Protein AF-A0A5C8BTB0-F1 (afdb_monomer)

Nearest PDB structures (foldseek):
  8xh6-assembly1_A  TM=3.729E-01  e=9.993E+00  human gammaherpesvirus 4

Foldseek 3Di:
DPPPPDPCVVVVVVVVVVVVCVVCCVPCVLVVCVVLPDDPVVSVVVVVVVVVCVVVVCVVLVVVCVVVVCNVVVVVVVVVVVVVVVVVVVVDPPPVSPD

Secondary structure (DSSP, 8-state):
----TTHHHHHHHHHHHHHHHHHHHHHHHHHHHHHTT--HHHHHHHHHHHHHHHHHHHHHHHHHHHHHS-HHHHHHHHHHHHHHHHHHHTTS--GGG--

Solvent-accessible surface area (backbone atoms only — not comparable to full-atom values): 5866 Å² total; per-residue (Å²): 129,82,79,76,78,62,58,68,58,51,52,48,52,52,50,50,54,54,49,50,51,51,63,49,44,74,74,42,47,66,56,49,44,46,73,74,66,51,51,73,68,56,47,50,52,56,56,46,51,55,52,52,47,64,63,50,46,59,61,55,53,49,54,52,35,67,75,64,75,48,53,71,59,53,54,52,52,50,54,52,52,50,52,51,54,62,56,43,60,80,70,53,74,79,69,84,74,76,123

Structure (mmCIF, N/CA/C/O backbone):
data_AF-A0A5C8BTB0-F1
#
_entry.id   AF-A0A5C8BTB0-F1
#
loop_
_atom_site.group_PDB
_atom_site.id
_atom_site.type_symbol
_atom_site.label_atom_id
_atom_site.label_alt_id
_atom_site.label_comp_id
_atom_site.label_asym_id
_atom_site.label_entity_id
_atom_site.label_seq_id
_atom_site.pdbx_PDB_ins_code
_atom_site.Cartn_x
_atom_site.Cartn_y
_atom_site.Cartn_z
_atom_site.occupancy
_atom_site.B_iso_or_equiv
_atom_site.auth_seq_id
_atom_site.auth_comp_id
_atom_site.auth_asym_id
_atom_site.auth_atom_id
_atom_site.pdbx_PDB_model_num
ATOM 1 N N . MET A 1 1 ? -4.554 10.766 37.202 1.00 50.56 1 MET A N 1
ATOM 2 C CA . MET A 1 1 ? -4.996 11.247 35.874 1.00 50.56 1 MET A CA 1
ATOM 3 C C . MET A 1 1 ? -4.585 10.186 34.868 1.00 50.56 1 MET A C 1
ATOM 5 O O . MET A 1 1 ? -3.408 9.844 34.876 1.00 50.56 1 MET A O 1
ATOM 9 N N . PRO A 1 2 ? -5.500 9.566 34.107 1.00 49.47 2 PRO A N 1
ATOM 10 C CA . PRO A 1 2 ? -5.099 8.552 33.137 1.00 49.47 2 PRO A CA 1
ATOM 11 C C . PRO A 1 2 ? -4.196 9.218 32.089 1.00 49.47 2 PRO A C 1
ATOM 13 O O . PRO A 1 2 ? -4.503 10.317 31.635 1.00 49.47 2 PRO A O 1
ATOM 16 N N . ASN A 1 3 ? -3.061 8.591 31.771 1.00 57.75 3 ASN A N 1
ATOM 17 C CA . ASN A 1 3 ? -2.057 9.093 30.829 1.00 57.75 3 ASN A CA 1
ATOM 18 C C . ASN A 1 3 ? -2.700 9.451 29.473 1.00 57.75 3 ASN A C 1
ATOM 20 O O . ASN A 1 3 ? -2.937 8.579 28.643 1.00 57.75 3 ASN A O 1
ATOM 24 N N . THR A 1 4 ? -2.979 10.736 29.249 1.00 55.91 4 THR A N 1
ATOM 25 C CA . THR A 1 4 ? -3.409 11.303 27.956 1.00 55.91 4 THR A CA 1
ATOM 26 C C . THR A 1 4 ? -2.238 11.485 26.992 1.00 55.91 4 THR A C 1
ATOM 28 O O . THR A 1 4 ? -2.438 11.683 25.791 1.00 55.91 4 THR A O 1
ATOM 31 N N . LEU A 1 5 ? -1.006 11.352 27.497 1.00 59.38 5 LEU A N 1
ATOM 32 C CA . LEU A 1 5 ? 0.151 11.074 26.666 1.00 59.38 5 LEU A CA 1
ATOM 33 C C . LEU A 1 5 ? -0.121 9.763 25.930 1.00 59.38 5 LEU A C 1
ATOM 35 O O . LEU A 1 5 ? -0.313 8.723 26.557 1.00 59.38 5 LEU A O 1
ATOM 39 N N . ASN A 1 6 ? -0.093 9.848 24.601 1.00 66.06 6 ASN A N 1
ATOM 40 C CA . ASN A 1 6 ? 0.203 8.773 23.653 1.00 66.06 6 ASN A CA 1
ATOM 41 C C . ASN A 1 6 ? -0.863 8.475 22.579 1.00 66.06 6 ASN A C 1
ATOM 43 O O . ASN A 1 6 ? -0.697 7.535 21.817 1.00 66.06 6 ASN A O 1
ATOM 47 N N . ILE A 1 7 ? -1.943 9.253 22.440 1.00 72.56 7 ILE A N 1
ATOM 48 C CA . ILE A 1 7 ? -2.842 9.134 21.266 1.00 72.56 7 ILE A CA 1
ATOM 49 C C . ILE A 1 7 ? -2.362 9.999 20.102 1.00 72.56 7 ILE A C 1
ATOM 51 O O . ILE A 1 7 ? -2.220 9.496 18.990 1.00 72.56 7 ILE A O 1
ATOM 55 N N . GLN A 1 8 ? -2.016 11.259 20.369 1.00 79.69 8 GLN A N 1
ATOM 56 C CA . GLN A 1 8 ? -1.511 12.183 19.349 1.00 79.69 8 GLN A CA 1
ATOM 57 C C . GLN A 1 8 ? -0.194 11.699 18.733 1.00 79.69 8 GLN A C 1
ATOM 59 O O . GLN A 1 8 ? -0.032 11.766 17.523 1.00 79.69 8 GLN A O 1
ATOM 64 N N . THR A 1 9 ? 0.715 11.139 19.533 1.00 84.12 9 THR A N 1
ATOM 65 C CA . THR A 1 9 ? 1.983 10.564 19.052 1.00 84.12 9 THR A CA 1
ATOM 66 C C . THR A 1 9 ? 1.780 9.261 18.279 1.00 84.12 9 THR A C 1
ATOM 68 O O . THR A 1 9 ? 2.448 9.052 17.273 1.00 84.12 9 THR A O 1
ATOM 71 N N . ARG A 1 10 ? 0.839 8.395 18.685 1.00 80.62 10 ARG A N 1
ATOM 72 C CA . ARG A 1 10 ? 0.516 7.158 17.946 1.00 80.62 10 ARG A CA 1
ATOM 73 C C . ARG A 1 10 ? -0.135 7.443 16.597 1.00 80.62 10 ARG A C 1
ATOM 75 O O . ARG A 1 10 ? 0.252 6.838 15.604 1.00 80.62 10 ARG A O 1
ATOM 82 N N . LEU A 1 11 ? -1.099 8.363 16.557 1.00 82.75 11 LEU A N 1
ATOM 83 C CA . LEU A 1 11 ? -1.709 8.824 15.307 1.00 82.75 11 LEU A CA 1
ATOM 84 C C . LEU A 1 11 ? -0.706 9.602 14.457 1.00 82.75 11 LEU A C 1
ATOM 86 O O . LEU A 1 11 ? -0.621 9.358 13.261 1.00 82.75 11 LEU A O 1
ATOM 90 N N . GLY A 1 12 ? 0.084 10.483 15.070 1.00 88.19 12 GLY A N 1
ATOM 91 C CA . GLY A 1 12 ? 1.132 11.242 14.395 1.00 88.19 12 GLY A CA 1
ATOM 92 C C . GLY A 1 12 ? 2.161 10.332 13.732 1.00 88.19 12 GLY A C 1
ATOM 93 O O . GLY A 1 12 ? 2.431 10.496 12.550 1.00 88.19 12 GLY A O 1
ATOM 94 N N . GLY A 1 13 ? 2.661 9.317 14.446 1.00 87.88 13 GLY A N 1
ATOM 95 C CA . GLY A 1 13 ? 3.556 8.306 13.882 1.00 87.88 13 GLY A CA 1
ATOM 96 C C . GLY A 1 13 ? 2.903 7.521 12.743 1.00 87.88 13 GLY A C 1
ATOM 97 O O . GLY A 1 13 ? 3.496 7.388 11.679 1.00 87.88 13 GLY A O 1
ATOM 98 N N . PHE A 1 14 ? 1.659 7.064 12.924 1.00 84.25 14 PHE A N 1
ATOM 99 C CA . PHE A 1 14 ? 0.918 6.365 11.870 1.00 84.25 14 PHE A CA 1
ATOM 100 C C . PHE A 1 14 ? 0.787 7.209 10.593 1.00 84.25 14 PHE A C 1
ATOM 102 O O . PHE A 1 14 ? 1.139 6.742 9.512 1.00 84.25 14 PHE A O 1
ATOM 109 N N . TYR A 1 15 ? 0.336 8.461 10.713 1.00 88.81 15 TYR A N 1
ATOM 110 C CA . TYR A 1 15 ? 0.196 9.360 9.568 1.00 88.81 15 TYR A CA 1
ATOM 111 C C . TYR A 1 15 ? 1.542 9.748 8.961 1.00 88.81 15 TYR A C 1
ATOM 113 O O . TYR A 1 15 ? 1.633 9.853 7.743 1.00 88.81 15 TYR A O 1
ATOM 121 N N . PHE A 1 16 ? 2.585 9.923 9.775 1.00 92.06 16 PHE A N 1
ATOM 122 C CA . PHE A 1 16 ? 3.934 10.193 9.288 1.00 92.06 16 PHE A CA 1
ATOM 123 C C . PHE A 1 16 ? 4.411 9.083 8.347 1.00 92.06 16 PHE A C 1
ATOM 125 O O . PHE A 1 16 ? 4.762 9.370 7.206 1.00 92.06 16 PHE A O 1
ATOM 132 N N . PHE A 1 17 ? 4.357 7.819 8.778 1.00 89.62 17 PHE A N 1
ATOM 133 C CA . PHE A 1 17 ? 4.770 6.697 7.931 1.00 89.62 17 PHE A CA 1
ATOM 134 C C . PHE A 1 17 ? 3.858 6.527 6.717 1.00 89.62 17 PHE A C 1
ATOM 136 O O . PHE A 1 17 ? 4.351 6.326 5.610 1.00 89.62 17 PHE A O 1
ATOM 143 N N . TYR A 1 18 ? 2.543 6.670 6.899 1.00 86.62 18 TYR A N 1
ATOM 144 C CA . TYR A 1 18 ? 1.584 6.595 5.800 1.00 86.62 18 TYR A CA 1
ATOM 145 C C . TYR A 1 18 ? 1.890 7.627 4.704 1.00 86.62 18 TYR A C 1
ATOM 147 O O . TYR A 1 18 ? 2.021 7.273 3.533 1.00 86.62 18 TYR A O 1
ATOM 155 N N . TYR A 1 19 ? 2.067 8.899 5.071 1.00 89.12 19 TYR A N 1
ATOM 156 C CA . TYR A 1 19 ? 2.364 9.953 4.102 1.00 89.12 19 TYR A CA 1
ATOM 157 C C . TYR A 1 19 ? 3.792 9.894 3.563 1.00 89.12 19 TYR A C 1
ATOM 159 O O . TYR A 1 19 ? 3.994 10.266 2.411 1.00 89.12 19 TYR A O 1
ATOM 167 N N . ALA A 1 20 ? 4.764 9.390 4.329 1.00 90.88 20 ALA A N 1
ATOM 168 C CA . ALA A 1 20 ? 6.105 9.121 3.816 1.00 90.88 20 ALA A CA 1
ATOM 169 C C . ALA A 1 20 ? 6.059 8.088 2.679 1.00 90.88 20 ALA A C 1
ATOM 171 O O . ALA A 1 20 ? 6.586 8.345 1.600 1.00 90.88 20 ALA A O 1
ATOM 172 N N . ILE A 1 21 ? 5.344 6.973 2.872 1.00 87.62 21 ILE A N 1
ATOM 173 C CA . ILE A 1 21 ? 5.163 5.944 1.837 1.00 87.62 21 ILE A CA 1
ATOM 174 C C . ILE A 1 21 ? 4.443 6.528 0.621 1.00 87.62 21 ILE A C 1
ATOM 176 O O . ILE A 1 21 ? 4.908 6.361 -0.503 1.00 87.62 21 ILE A O 1
ATOM 180 N N . VAL A 1 22 ? 3.335 7.249 0.822 1.00 88.12 22 VAL A N 1
ATOM 181 C CA . VAL A 1 22 ? 2.586 7.871 -0.283 1.00 88.12 22 VAL A CA 1
ATOM 182 C C . VAL A 1 22 ? 3.454 8.875 -1.048 1.00 88.12 22 VAL A C 1
ATOM 184 O O . VAL A 1 22 ? 3.446 8.868 -2.279 1.00 88.12 22 VAL A O 1
ATOM 187 N N . GLY A 1 23 ? 4.219 9.701 -0.332 1.00 87.88 23 GLY A N 1
ATOM 188 C CA . GLY A 1 23 ? 5.097 10.726 -0.891 1.00 87.88 23 GLY A CA 1
ATOM 189 C C . GLY A 1 23 ? 6.298 10.163 -1.645 1.00 87.88 23 GLY A C 1
ATOM 190 O O . GLY A 1 23 ? 6.734 10.773 -2.615 1.00 87.88 23 GLY A O 1
ATOM 191 N N . THR A 1 24 ? 6.807 8.991 -1.263 1.00 87.25 24 THR A N 1
ATOM 192 C CA . THR A 1 24 ? 7.830 8.282 -2.041 1.00 87.25 24 THR A CA 1
ATOM 193 C C . THR A 1 24 ? 7.205 7.530 -3.218 1.00 87.25 24 THR A C 1
ATOM 195 O O . THR A 1 24 ? 7.691 7.608 -4.341 1.00 87.25 24 THR A O 1
ATOM 198 N N . PHE A 1 25 ? 6.092 6.833 -3.013 1.00 86.00 25 PHE A N 1
ATOM 199 C CA . PHE A 1 25 ? 5.505 5.984 -4.046 1.00 86.00 25 PHE A CA 1
ATOM 200 C C . PHE A 1 25 ? 4.939 6.789 -5.226 1.00 86.00 25 PHE A C 1
ATOM 202 O O . PHE A 1 25 ? 5.227 6.471 -6.375 1.00 86.00 25 PHE A O 1
ATOM 209 N N . MET A 1 26 ? 4.158 7.846 -4.971 1.00 83.38 26 MET A N 1
ATOM 210 C CA . MET A 1 26 ? 3.483 8.611 -6.034 1.00 83.38 26 MET A CA 1
ATOM 211 C C . MET A 1 26 ? 4.424 9.175 -7.117 1.00 83.38 26 MET A C 1
ATOM 213 O O . MET A 1 26 ? 4.119 8.983 -8.294 1.00 83.38 26 MET A O 1
ATOM 217 N N . PRO A 1 27 ? 5.536 9.858 -6.782 1.00 87.00 27 PRO A N 1
ATOM 218 C CA . PRO A 1 27 ? 6.436 10.412 -7.792 1.00 87.00 27 PRO A CA 1
ATOM 219 C C . PRO A 1 27 ? 7.443 9.392 -8.339 1.00 87.00 27 PRO A C 1
ATOM 221 O O . PRO A 1 27 ? 7.810 9.483 -9.508 1.00 87.00 27 PRO A O 1
ATOM 224 N N . TYR A 1 28 ? 7.897 8.429 -7.528 1.00 88.38 28 TYR A N 1
ATOM 225 C CA . TYR A 1 28 ? 9.021 7.566 -7.907 1.00 88.38 28 TYR A CA 1
ATOM 226 C C . TYR A 1 28 ? 8.612 6.215 -8.494 1.00 88.38 28 TYR A C 1
ATOM 228 O O . TYR A 1 28 ? 9.446 5.590 -9.134 1.00 88.38 28 TYR A O 1
ATOM 236 N N . TRP A 1 29 ? 7.361 5.761 -8.351 1.00 87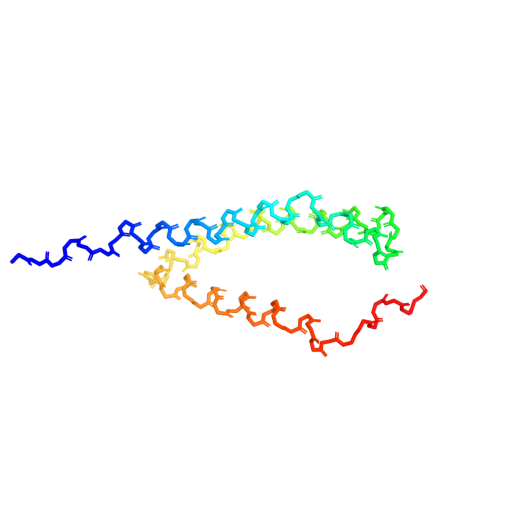.00 29 TRP A N 1
ATOM 237 C CA . TRP A 1 29 ? 6.950 4.435 -8.836 1.00 87.00 29 TRP A CA 1
ATOM 238 C C . TRP A 1 29 ? 7.189 4.234 -10.339 1.00 87.00 29 TRP A C 1
ATOM 240 O O . TRP A 1 29 ? 7.852 3.282 -10.742 1.00 87.00 29 TRP A O 1
ATOM 250 N N . ASN A 1 30 ? 6.714 5.161 -11.176 1.00 86.31 30 ASN A N 1
ATOM 251 C CA . ASN A 1 30 ? 6.900 5.059 -12.627 1.00 86.31 30 ASN A CA 1
ATOM 252 C C . ASN A 1 30 ? 8.378 5.193 -13.029 1.00 86.31 30 ASN A C 1
ATOM 254 O O . ASN A 1 30 ? 8.822 4.509 -13.946 1.00 86.31 30 ASN A 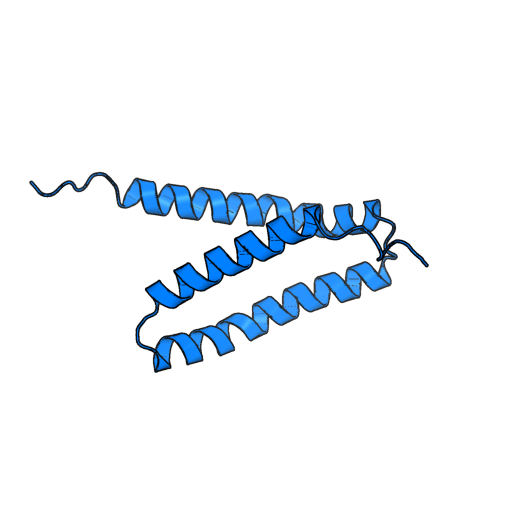O 1
ATOM 258 N N . LEU A 1 31 ? 9.137 6.050 -12.335 1.00 87.62 31 LEU A N 1
ATOM 259 C CA . LEU A 1 31 ? 10.573 6.232 -12.573 1.00 87.62 31 LEU A CA 1
ATOM 260 C C . LEU A 1 31 ? 11.373 4.987 -12.184 1.00 87.62 31 LEU A C 1
ATOM 262 O O . LEU A 1 31 ? 12.309 4.624 -12.885 1.00 87.62 31 LEU A O 1
ATOM 266 N N . TYR A 1 32 ? 10.989 4.324 -11.095 1.00 87.19 32 TYR A N 1
ATOM 267 C CA . TYR A 1 32 ? 11.583 3.066 -10.666 1.00 87.19 32 TYR A CA 1
ATOM 268 C C . TYR A 1 32 ? 11.344 1.968 -11.704 1.00 87.19 32 TYR A C 1
ATOM 270 O O . TYR A 1 32 ? 12.298 1.344 -12.147 1.00 87.19 32 TYR A O 1
ATOM 278 N N . LEU A 1 33 ? 10.104 1.796 -12.176 1.00 84.69 33 LEU A N 1
ATOM 279 C CA . LEU A 1 33 ? 9.811 0.829 -13.240 1.00 84.69 33 LEU A CA 1
ATOM 280 C C . LEU A 1 33 ? 10.566 1.157 -14.539 1.00 84.69 33 LEU A C 1
ATOM 282 O O . LEU A 1 33 ? 11.081 0.262 -15.199 1.00 84.69 33 LEU A O 1
ATOM 286 N N . GLN A 1 34 ? 10.699 2.438 -14.887 1.00 87.50 34 GLN A N 1
ATOM 287 C CA . GLN A 1 34 ? 11.502 2.846 -16.039 1.00 87.50 34 GLN A CA 1
ATOM 288 C C . GLN A 1 34 ? 12.992 2.513 -15.853 1.00 87.50 34 GLN A C 1
ATOM 290 O O . GLN A 1 34 ? 13.636 2.051 -16.791 1.00 87.50 34 GLN A O 1
ATOM 295 N N . HIS A 1 35 ? 13.539 2.729 -14.654 1.00 86.19 35 HIS A N 1
ATOM 296 C CA . HIS A 1 35 ? 14.923 2.391 -14.316 1.00 86.19 35 HIS A CA 1
ATOM 297 C C . HIS A 1 35 ? 15.177 0.876 -14.341 1.00 86.19 35 HIS A C 1
ATOM 299 O O . HIS A 1 35 ? 16.234 0.441 -14.786 1.00 86.19 35 HIS A O 1
ATOM 305 N N . GLU A 1 36 ? 14.195 0.072 -13.931 1.00 83.62 36 GLU A N 1
ATOM 306 C CA . GLU A 1 36 ? 14.244 -1.394 -14.015 1.00 83.62 36 GLU A CA 1
ATOM 307 C C . GLU A 1 36 ? 14.095 -1.931 -15.454 1.00 83.62 36 GLU A C 1
ATOM 309 O O . GLU A 1 36 ? 14.179 -3.139 -15.666 1.00 83.62 36 GLU A O 1
ATOM 314 N N . GLY A 1 37 ? 13.911 -1.058 -16.452 1.00 83.94 37 GLY A N 1
ATOM 315 C CA . GLY A 1 37 ? 13.894 -1.422 -17.871 1.00 83.94 37 GLY A CA 1
ATOM 316 C C . GLY A 1 37 ? 12.515 -1.747 -18.451 1.00 83.94 37 GLY A C 1
ATOM 317 O O . GLY A 1 37 ? 12.443 -2.172 -19.601 1.00 83.94 37 GLY A O 1
ATOM 318 N N . PHE A 1 38 ? 11.425 -1.522 -17.709 1.00 82.75 38 PHE A N 1
ATOM 319 C CA . PHE A 1 38 ? 10.069 -1.729 -18.229 1.00 82.75 38 PHE A CA 1
ATOM 320 C C . PHE A 1 38 ? 9.736 -0.732 -19.348 1.00 82.75 38 PHE A C 1
ATOM 322 O O . PHE A 1 38 ? 10.054 0.460 -19.274 1.00 82.75 38 PHE A O 1
ATOM 329 N N . ASN A 1 39 ? 9.022 -1.198 -20.371 1.00 88.12 39 ASN A N 1
ATOM 330 C CA . ASN A 1 39 ? 8.527 -0.347 -21.449 1.00 88.12 39 ASN A CA 1
ATOM 331 C C . ASN A 1 39 ? 7.341 0.517 -20.968 1.00 88.12 39 ASN A C 1
ATOM 333 O O . ASN A 1 39 ? 6.575 0.135 -20.083 1.00 88.12 39 ASN A O 1
ATOM 337 N N . TYR A 1 40 ? 7.112 1.672 -21.599 1.00 87.75 40 TYR A N 1
ATOM 338 C CA . TYR A 1 40 ? 6.036 2.612 -21.257 1.00 87.75 40 TYR A CA 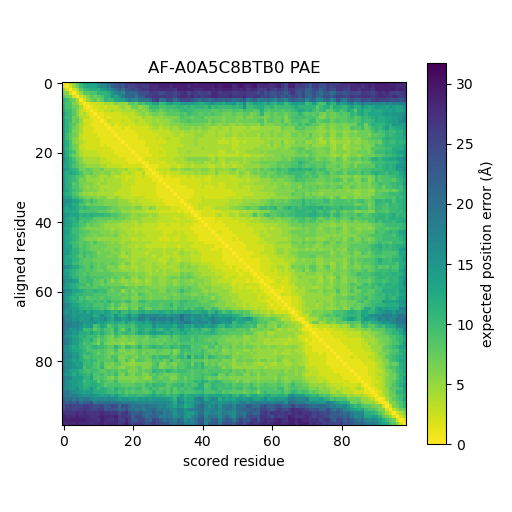1
ATOM 339 C C . TYR A 1 40 ? 4.637 1.975 -21.240 1.00 87.75 40 TYR A C 1
ATOM 341 O O . TYR A 1 40 ? 3.787 2.368 -20.440 1.00 87.75 40 TYR A O 1
ATOM 349 N N . GLN A 1 41 ? 4.394 0.984 -22.101 1.00 90.00 41 GLN A N 1
ATOM 350 C CA . GLN A 1 41 ? 3.137 0.229 -22.130 1.00 90.00 41 GLN A CA 1
ATOM 351 C C . GLN A 1 41 ? 2.952 -0.618 -20.863 1.00 90.00 41 GLN A C 1
ATOM 353 O O . GLN A 1 41 ? 1.874 -0.606 -20.271 1.00 90.00 41 GLN A O 1
ATOM 358 N N . GLU A 1 42 ? 4.002 -1.302 -20.411 1.00 86.19 42 GLU A N 1
ATOM 359 C CA . GLU A 1 42 ? 3.985 -2.139 -19.205 1.00 86.19 42 GLU A CA 1
ATOM 360 C C . GLU A 1 42 ? 3.832 -1.282 -17.951 1.00 86.19 42 GLU A C 1
ATOM 362 O O . GLU A 1 42 ? 3.005 -1.587 -17.093 1.00 86.19 42 GLU A O 1
ATOM 367 N N . ILE A 1 43 ? 4.543 -0.151 -17.891 1.00 88.81 43 ILE A N 1
ATOM 368 C CA . ILE A 1 43 ? 4.386 0.850 -16.828 1.00 88.81 43 ILE A CA 1
ATOM 369 C C . ILE A 1 43 ? 2.933 1.342 -16.782 1.00 88.81 43 ILE A C 1
ATOM 371 O O . ILE A 1 43 ? 2.335 1.406 -15.709 1.00 88.81 43 ILE A O 1
ATOM 375 N N . GLY A 1 44 ? 2.334 1.641 -17.939 1.00 89.62 44 GLY A N 1
ATOM 376 C CA . GLY A 1 44 ? 0.932 2.050 -18.037 1.00 89.62 44 GLY A CA 1
ATOM 377 C C . GLY A 1 44 ? -0.037 0.994 -17.500 1.00 89.62 44 GLY A C 1
ATOM 378 O O . GLY A 1 44 ? -0.957 1.331 -16.750 1.00 89.62 44 GLY A O 1
ATOM 379 N N . ILE A 1 45 ? 0.186 -0.283 -17.823 1.00 90.31 45 ILE A N 1
ATOM 380 C CA . ILE A 1 45 ? -0.621 -1.405 -17.324 1.00 90.31 45 ILE A CA 1
ATOM 381 C C . ILE A 1 45 ? -0.460 -1.551 -15.804 1.00 90.31 45 ILE A C 1
ATOM 383 O O . ILE A 1 45 ? -1.461 -1.551 -15.085 1.00 90.31 45 ILE A O 1
ATOM 387 N N . 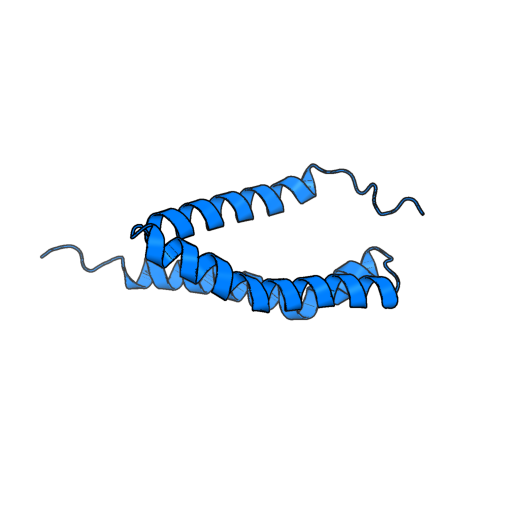LEU A 1 46 ? 0.776 -1.610 -15.299 1.00 87.94 46 LEU A N 1
ATOM 388 C CA . LEU A 1 46 ? 1.080 -1.754 -13.870 1.00 87.94 46 LEU A CA 1
ATOM 389 C C . LEU A 1 46 ? 0.479 -0.610 -13.043 1.00 87.94 46 LEU A C 1
ATOM 391 O O . LEU A 1 46 ? -0.179 -0.840 -12.024 1.00 87.94 46 LEU A O 1
ATOM 395 N N . SER A 1 47 ? 0.632 0.626 -13.509 1.00 88.38 47 SER A N 1
ATOM 396 C CA . SER A 1 47 ? 0.083 1.803 -12.835 1.00 88.38 47 SER A CA 1
ATOM 397 C C . SER A 1 47 ? -1.445 1.861 -12.902 1.00 88.38 47 SER A C 1
ATOM 399 O O . SER A 1 47 ? -2.088 2.264 -11.930 1.00 88.38 47 SER A O 1
ATOM 401 N N . SER A 1 48 ? -2.055 1.378 -13.988 1.00 90.06 48 SER A N 1
ATOM 402 C CA . SER A 1 48 ? -3.515 1.254 -14.085 1.00 90.06 48 SER A CA 1
ATOM 403 C C . SER A 1 48 ? -4.064 0.222 -13.099 1.00 90.06 48 SER A C 1
ATOM 405 O O . SER A 1 48 ? -5.058 0.493 -12.425 1.00 90.06 48 SER A O 1
ATOM 407 N N . ILE A 1 49 ? -3.392 -0.925 -12.942 1.00 89.94 49 ILE A N 1
ATOM 408 C CA . ILE A 1 49 ? -3.758 -1.943 -11.943 1.00 89.94 49 ILE A CA 1
ATOM 409 C C . ILE A 1 49 ? -3.733 -1.339 -10.533 1.00 89.94 49 ILE A C 1
ATOM 411 O O . ILE A 1 49 ? -4.663 -1.564 -9.751 1.00 89.94 49 ILE A O 1
ATOM 415 N N . ALA A 1 50 ? -2.723 -0.525 -10.211 1.00 87.00 50 ALA A N 1
ATOM 416 C CA . ALA A 1 50 ? -2.633 0.144 -8.913 1.00 87.00 50 ALA A CA 1
ATOM 417 C C . ALA A 1 50 ? -3.824 1.089 -8.656 1.00 87.00 50 ALA A C 1
ATOM 419 O O . ALA A 1 50 ? -4.385 1.098 -7.557 1.00 87.00 50 ALA A O 1
ATOM 420 N N . ILE A 1 51 ? -4.253 1.851 -9.667 1.00 87.94 51 ILE A N 1
ATOM 421 C CA . ILE A 1 51 ? -5.403 2.764 -9.565 1.00 87.94 51 ILE A CA 1
ATOM 422 C C . ILE A 1 51 ? -6.719 1.986 -9.439 1.00 87.94 51 ILE A C 1
ATOM 424 O O . ILE A 1 51 ? -7.521 2.284 -8.553 1.00 87.94 51 ILE A O 1
ATOM 428 N N . ILE A 1 52 ? -6.928 0.960 -10.269 1.00 91.88 52 ILE A N 1
ATOM 429 C CA . ILE A 1 52 ? -8.129 0.110 -10.220 1.00 91.88 52 ILE A CA 1
ATOM 430 C C . ILE A 1 52 ? -8.245 -0.560 -8.850 1.00 91.88 52 ILE A C 1
ATOM 432 O O . ILE A 1 52 ? -9.314 -0.551 -8.241 1.00 91.88 52 ILE A O 1
ATOM 436 N N . THR A 1 53 ? -7.136 -1.075 -8.319 1.00 88.31 53 THR A N 1
ATOM 437 C CA . THR A 1 53 ? -7.105 -1.683 -6.985 1.00 88.31 53 THR A CA 1
ATOM 438 C C . THR A 1 53 ? -7.525 -0.677 -5.919 1.00 88.31 53 THR A C 1
ATOM 440 O O . THR A 1 53 ? -8.350 -1.005 -5.073 1.00 88.31 53 THR A O 1
ATOM 443 N N . ARG A 1 54 ? -7.038 0.570 -5.977 1.00 84.69 54 ARG A N 1
ATOM 444 C CA . ARG A 1 54 ? -7.443 1.632 -5.036 1.00 84.69 54 ARG A CA 1
ATOM 445 C C . ARG A 1 54 ? -8.918 2.003 -5.149 1.00 84.69 54 ARG A C 1
ATOM 447 O O . ARG A 1 54 ? -9.506 2.402 -4.150 1.00 84.69 54 ARG A O 1
ATOM 454 N N . PHE A 1 55 ? -9.509 1.863 -6.332 1.00 89.44 55 PHE A N 1
ATOM 455 C CA . PHE A 1 55 ? -10.936 2.081 -6.527 1.00 89.44 55 PHE A CA 1
ATOM 456 C C . PHE A 1 55 ? -11.770 0.935 -5.944 1.00 89.44 55 PHE A C 1
ATOM 458 O O . PHE A 1 55 ? -12.732 1.185 -5.228 1.00 89.44 55 PHE A O 1
ATOM 465 N N . VAL A 1 56 ? -11.388 -0.321 -6.194 1.00 89.56 56 VAL A N 1
ATOM 466 C CA . VAL A 1 56 ? -12.168 -1.508 -5.796 1.00 89.56 56 VAL A CA 1
ATOM 467 C C . VAL A 1 56 ? -11.965 -1.882 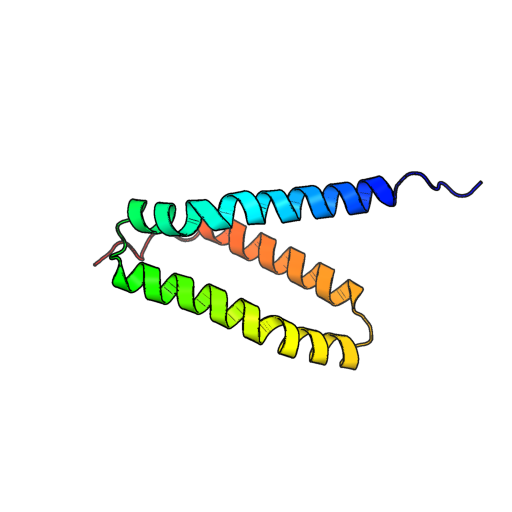-4.320 1.00 89.56 56 VAL A C 1
ATOM 469 O O . VAL A 1 56 ? -12.910 -2.297 -3.645 1.00 89.56 56 VAL A O 1
ATOM 472 N N . ALA A 1 57 ? -10.755 -1.699 -3.788 1.00 85.56 57 ALA A N 1
ATOM 473 C CA . ALA A 1 57 ? -10.395 -2.024 -2.410 1.00 85.56 57 ALA A CA 1
ATOM 474 C C . ALA A 1 57 ? -11.359 -1.458 -1.345 1.00 85.56 57 ALA A C 1
ATOM 476 O O . ALA A 1 57 ? -11.799 -2.246 -0.505 1.00 85.56 57 ALA A O 1
ATOM 477 N N . PRO A 1 58 ? -11.736 -0.160 -1.332 1.00 83.75 58 PRO A N 1
ATOM 478 C CA . PRO A 1 58 ? -12.624 0.380 -0.301 1.00 83.75 58 PRO A CA 1
ATOM 479 C C . PRO A 1 58 ? -14.018 -0.259 -0.304 1.00 83.75 58 PRO A C 1
ATOM 481 O O . PRO A 1 58 ? -14.598 -0.413 0.769 1.00 83.75 58 PRO A O 1
ATOM 484 N N . PHE A 1 59 ? -14.539 -0.695 -1.457 1.00 87.12 59 PHE A N 1
ATOM 485 C CA . PHE A 1 59 ? -15.830 -1.391 -1.518 1.00 87.12 59 PHE A CA 1
ATOM 486 C C . PHE A 1 59 ? -15.761 -2.767 -0.851 1.00 87.12 59 PHE 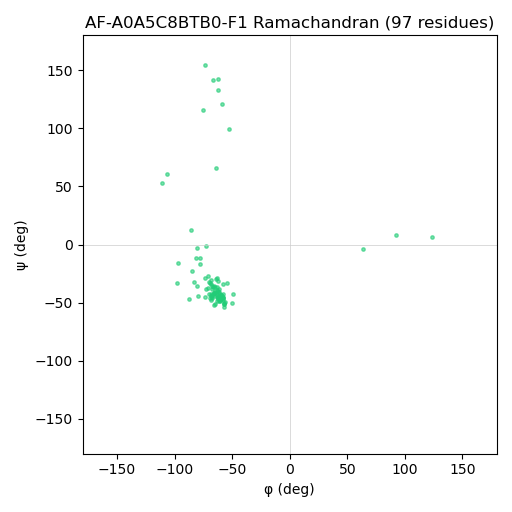A C 1
ATOM 488 O O . PHE A 1 59 ? -16.616 -3.111 -0.034 1.00 87.12 59 PHE A O 1
ATOM 495 N N . ILE A 1 60 ? -14.711 -3.534 -1.157 1.00 85.94 60 ILE A N 1
ATOM 496 C CA . ILE A 1 60 ? -14.500 -4.868 -0.585 1.00 85.94 60 ILE A CA 1
ATOM 497 C C . ILE A 1 60 ? -14.240 -4.757 0.921 1.00 85.94 60 ILE A C 1
ATOM 499 O O . ILE A 1 60 ? -14.918 -5.399 1.724 1.00 85.94 60 ILE A O 1
ATOM 503 N N . TRP A 1 61 ? -13.287 -3.914 1.323 1.00 81.81 61 TRP A N 1
ATOM 504 C CA . TRP A 1 61 ? -12.910 -3.769 2.727 1.00 81.81 61 TRP A CA 1
ATOM 505 C C . TRP A 1 61 ? -14.003 -3.118 3.569 1.00 81.81 61 TRP A C 1
ATOM 507 O O . TRP A 1 61 ? -14.170 -3.520 4.716 1.00 81.81 61 TRP A O 1
ATOM 517 N N . GLY A 1 62 ? -14.778 -2.181 3.015 1.00 82.00 62 GLY A N 1
ATOM 518 C CA . GLY A 1 62 ? -15.942 -1.601 3.685 1.00 82.00 62 GLY A CA 1
ATOM 519 C C . GLY A 1 62 ? -16.992 -2.661 4.008 1.00 82.00 62 GLY A C 1
ATOM 520 O O . GLY A 1 62 ? -17.387 -2.811 5.163 1.00 82.00 62 GLY A O 1
ATOM 521 N N . TRP A 1 63 ? -17.347 -3.493 3.024 1.00 84.81 63 TRP A N 1
ATOM 522 C CA . TRP A 1 63 ? -18.307 -4.581 3.223 1.00 84.81 63 TRP A CA 1
ATOM 523 C C . TRP A 1 63 ? -17.823 -5.629 4.241 1.00 84.81 63 TRP A C 1
ATOM 525 O O . TRP A 1 63 ? -18.581 -6.046 5.122 1.00 84.81 63 TRP A O 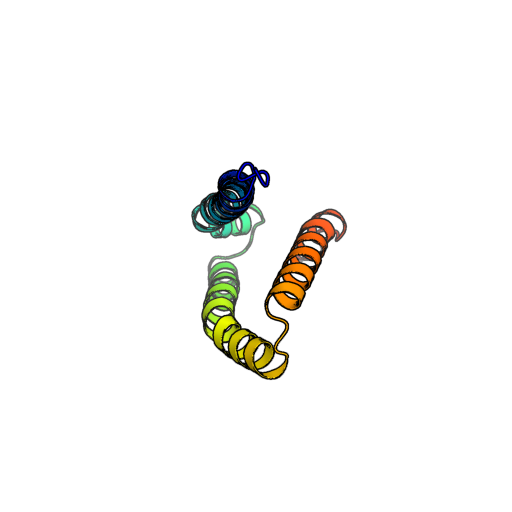1
ATOM 535 N N . ILE A 1 64 ? -16.547 -6.026 4.174 1.00 83.25 64 ILE A N 1
ATOM 536 C CA . ILE A 1 64 ? -15.937 -6.971 5.128 1.00 83.25 64 ILE A CA 1
ATOM 537 C C . ILE A 1 64 ? -15.876 -6.368 6.542 1.00 83.25 64 ILE A C 1
ATOM 539 O O . ILE A 1 64 ? -16.151 -7.049 7.536 1.00 83.25 64 ILE A O 1
ATOM 543 N N . ALA A 1 65 ? -15.523 -5.087 6.654 1.00 81.00 65 ALA A N 1
ATOM 544 C CA . ALA A 1 65 ? -15.429 -4.380 7.924 1.00 81.00 65 ALA A CA 1
ATOM 545 C C . ALA A 1 65 ? -16.791 -4.261 8.615 1.00 81.00 65 ALA A C 1
ATOM 547 O O . ALA A 1 65 ? -16.870 -4.473 9.829 1.00 81.00 65 ALA A O 1
ATOM 548 N N . ASP A 1 66 ? -17.846 -3.994 7.847 1.00 82.50 66 ASP A N 1
ATOM 549 C CA . ASP A 1 66 ? -19.208 -3.867 8.360 1.00 82.50 66 ASP A CA 1
ATOM 550 C C . ASP A 1 66 ? -19.804 -5.216 8.771 1.00 82.50 66 ASP A C 1
ATOM 552 O O . ASP A 1 66 ? -20.430 -5.305 9.826 1.00 82.50 66 ASP A O 1
ATOM 556 N N . LYS A 1 67 ? -19.530 -6.299 8.028 1.00 82.44 67 LYS A N 1
ATOM 557 C CA . LYS A 1 67 ? -19.957 -7.647 8.437 1.00 82.44 67 LYS A CA 1
ATOM 558 C C . LYS A 1 67 ? -19.205 -8.197 9.650 1.00 82.44 67 LYS A C 1
ATOM 560 O O . LYS A 1 67 ? -19.780 -8.975 10.405 1.00 82.44 67 LYS A O 1
ATOM 565 N N . SER A 1 68 ? -17.928 -7.851 9.835 1.00 78.56 68 SER A N 1
ATOM 566 C CA . SER A 1 68 ? -17.119 -8.443 10.915 1.00 78.56 68 SER A CA 1
ATOM 567 C C . SER A 1 68 ? -17.266 -7.741 12.269 1.00 78.56 68 SER A C 1
ATOM 569 O O . SER A 1 68 ? -16.923 -8.331 13.293 1.00 78.56 68 SER A O 1
ATOM 571 N N . GLY A 1 69 ? -17.676 -6.465 12.292 1.00 76.56 69 GLY A N 1
ATOM 572 C CA . GLY A 1 69 ? -17.710 -5.628 13.500 1.00 76.56 69 GLY A CA 1
ATOM 573 C C . GLY A 1 69 ? -16.336 -5.355 14.146 1.00 76.56 69 GLY A C 1
ATOM 574 O O . GLY A 1 69 ? -16.243 -4.578 15.094 1.00 76.56 69 GLY A O 1
ATOM 575 N N . LYS A 1 70 ? -15.241 -5.945 13.637 1.00 78.44 70 LYS A N 1
ATOM 576 C CA . LYS A 1 70 ? -13.881 -5.897 14.209 1.00 78.44 70 LYS A CA 1
ATOM 577 C C . LYS A 1 70 ? -12.924 -5.075 13.339 1.00 78.44 70 LYS A C 1
ATOM 579 O O . LYS A 1 70 ? -11.830 -5.524 12.996 1.00 78.44 70 LYS A O 1
ATOM 584 N N . ARG A 1 71 ? -13.314 -3.837 13.019 1.00 77.31 71 ARG A N 1
ATOM 585 C CA . ARG A 1 71 ? -12.587 -2.922 12.109 1.00 77.31 71 ARG A CA 1
ATOM 586 C C . ARG A 1 71 ? -11.087 -2.792 12.427 1.00 77.31 71 ARG A C 1
ATOM 588 O O . ARG A 1 71 ? -10.255 -2.873 11.532 1.00 77.31 71 ARG A O 1
ATOM 595 N N . MET A 1 72 ? -10.726 -2.683 13.708 1.00 79.81 72 MET A N 1
ATOM 596 C CA . MET A 1 72 ? -9.321 -2.552 14.130 1.00 79.81 72 MET A CA 1
ATOM 597 C C . MET A 1 72 ? -8.481 -3.825 13.964 1.00 79.81 72 MET A C 1
ATOM 599 O O . MET A 1 72 ? -7.265 -3.725 13.816 1.00 79.81 72 MET A O 1
ATOM 603 N N . LEU A 1 73 ? -9.092 -5.014 14.000 1.00 81.25 73 LEU A N 1
ATOM 604 C CA . LEU A 1 73 ? -8.375 -6.270 13.759 1.00 81.25 73 LEU A CA 1
ATOM 605 C C . LEU A 1 73 ? -7.977 -6.373 12.281 1.00 81.25 73 LEU A C 1
ATOM 607 O O . LEU A 1 73 ? -6.841 -6.724 11.978 1.00 81.25 73 LEU A O 1
ATOM 611 N N . LEU A 1 74 ? -8.891 -5.997 11.381 1.00 80.25 74 LEU A N 1
ATOM 612 C CA . LEU A 1 74 ? -8.653 -6.006 9.937 1.00 80.25 74 LEU A CA 1
ATOM 613 C C . LEU A 1 74 ? -7.520 -5.059 9.544 1.00 80.25 74 LEU A C 1
ATOM 615 O O . LEU A 1 74 ? -6.626 -5.473 8.816 1.00 80.25 74 LEU A O 1
ATOM 619 N N . VAL A 1 75 ? -7.500 -3.837 10.091 1.00 81.31 75 VAL A N 1
ATOM 620 C CA . VAL A 1 75 ? -6.404 -2.883 9.844 1.00 81.31 75 VAL A CA 1
ATOM 621 C C . VAL A 1 75 ? -5.058 -3.468 10.275 1.00 81.31 75 VAL A C 1
ATOM 623 O O . VAL A 1 75 ? -4.096 -3.390 9.523 1.00 81.31 75 VAL A O 1
ATOM 626 N N . ARG A 1 76 ? -4.987 -4.110 11.450 1.00 84.12 76 ARG A N 1
ATOM 627 C CA . ARG A 1 76 ? -3.739 -4.723 11.935 1.00 84.12 76 ARG A CA 1
ATOM 628 C C . ARG A 1 76 ? -3.259 -5.854 11.029 1.00 84.12 76 ARG A C 1
ATOM 630 O O . ARG A 1 76 ? -2.074 -5.915 10.718 1.00 84.12 76 ARG A O 1
ATOM 637 N N . ILE A 1 77 ? -4.163 -6.740 10.611 1.00 86.12 77 ILE A N 1
ATOM 638 C CA . ILE A 1 77 ? -3.824 -7.839 9.697 1.00 86.12 77 ILE A CA 1
ATOM 639 C C . ILE A 1 77 ? -3.352 -7.272 8.356 1.00 86.12 77 ILE A C 1
ATOM 641 O O . ILE A 1 77 ? -2.306 -7.686 7.872 1.00 86.12 77 ILE A O 1
ATOM 645 N N . ALA A 1 78 ? -4.059 -6.282 7.805 1.00 83.12 78 ALA A N 1
ATOM 646 C CA . ALA A 1 78 ? -3.680 -5.632 6.554 1.00 83.12 78 ALA A CA 1
ATOM 647 C C . ALA A 1 78 ? -2.274 -5.019 6.631 1.00 83.12 78 ALA A C 1
ATOM 649 O O . ALA A 1 78 ? -1.463 -5.279 5.751 1.00 83.12 78 ALA A O 1
ATOM 650 N N . THR A 1 79 ? -1.944 -4.303 7.714 1.00 82.75 79 THR A N 1
ATOM 651 C CA . THR A 1 79 ? -0.597 -3.732 7.892 1.00 82.75 79 THR A CA 1
ATOM 652 C C . THR A 1 79 ? 0.498 -4.794 7.997 1.00 82.75 79 THR A C 1
ATOM 654 O O . THR A 1 79 ? 1.590 -4.597 7.474 1.00 82.75 79 THR A O 1
ATOM 657 N N . TRP A 1 80 ? 0.224 -5.936 8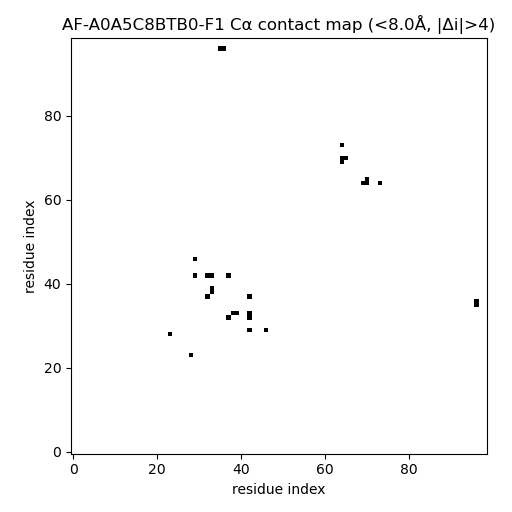.640 1.00 88.69 80 TRP A N 1
ATOM 658 C CA . TRP A 1 80 ? 1.186 -7.041 8.710 1.00 88.69 80 TRP A CA 1
ATOM 659 C C . TRP A 1 80 ? 1.397 -7.701 7.351 1.00 88.69 80 TRP A C 1
ATOM 661 O O . TRP A 1 80 ? 2.534 -7.951 6.962 1.00 88.69 80 TRP A O 1
ATOM 671 N N . VAL A 1 81 ? 0.309 -7.951 6.620 1.00 87.00 81 VAL A N 1
ATOM 672 C CA . VAL A 1 81 ? 0.366 -8.519 5.270 1.00 87.00 81 VAL A CA 1
ATOM 673 C C . VAL A 1 81 ? 1.134 -7.589 4.332 1.00 87.00 81 VAL A C 1
ATOM 675 O O . VAL A 1 81 ? 2.011 -8.055 3.612 1.00 87.00 81 VAL A O 1
ATOM 678 N N . GLU A 1 82 ? 0.864 -6.284 4.379 1.00 85.38 82 GLU A N 1
ATOM 679 C CA . GLU A 1 82 ? 1.570 -5.289 3.570 1.00 85.38 82 GLU A CA 1
ATOM 680 C C . GLU A 1 82 ? 3.075 -5.289 3.869 1.00 85.38 82 GLU A C 1
ATOM 682 O O . GLU A 1 82 ? 3.885 -5.370 2.948 1.00 85.38 82 GLU A O 1
ATOM 687 N N . ALA A 1 83 ? 3.458 -5.289 5.150 1.00 86.19 83 ALA A N 1
ATOM 688 C CA . ALA A 1 83 ? 4.859 -5.374 5.546 1.00 86.19 83 ALA A CA 1
ATOM 689 C C . ALA A 1 83 ? 5.526 -6.649 5.002 1.00 86.19 83 ALA A C 1
ATOM 691 O O . ALA A 1 83 ? 6.608 -6.574 4.424 1.00 86.19 83 ALA A O 1
ATOM 692 N N . CYS A 1 84 ? 4.876 -7.811 5.125 1.00 87.19 84 CYS A N 1
ATOM 693 C CA . CYS A 1 84 ? 5.399 -9.068 4.589 1.00 87.19 84 CYS A CA 1
ATOM 694 C C . CYS A 1 84 ? 5.576 -9.035 3.065 1.00 87.19 84 CYS A C 1
ATOM 696 O O . CYS A 1 84 ? 6.588 -9.527 2.572 1.00 87.19 84 CYS A O 1
ATOM 698 N N . ILE A 1 85 ? 4.630 -8.445 2.325 1.00 84.38 85 ILE A N 1
ATOM 699 C CA . ILE A 1 85 ? 4.720 -8.304 0.864 1.00 84.38 85 ILE A CA 1
ATOM 700 C C . ILE A 1 85 ? 5.925 -7.435 0.487 1.00 84.38 85 ILE A C 1
ATOM 702 O O . ILE A 1 85 ? 6.720 -7.839 -0.358 1.00 84.38 85 ILE A O 1
ATOM 706 N N . TRP A 1 86 ? 6.109 -6.284 1.142 1.00 81.38 86 TRP A N 1
ATOM 707 C CA . TRP A 1 86 ? 7.262 -5.416 0.885 1.00 81.38 86 TRP A CA 1
ATOM 708 C C . TRP A 1 86 ? 8.593 -6.083 1.236 1.00 81.38 86 TRP A C 1
ATOM 710 O O . TRP A 1 86 ? 9.557 -5.952 0.487 1.00 81.38 86 TRP A O 1
ATOM 720 N N . PHE A 1 87 ? 8.654 -6.844 2.331 1.00 83.38 87 PHE A N 1
ATOM 721 C CA . PHE A 1 87 ? 9.848 -7.623 2.667 1.00 83.38 87 PHE A CA 1
ATOM 722 C C . PHE A 1 87 ? 10.141 -8.721 1.640 1.00 83.38 87 PHE A C 1
ATOM 724 O O . PHE A 1 87 ? 11.306 -8.968 1.333 1.00 83.38 87 PHE A O 1
ATOM 731 N N . ALA A 1 88 ? 9.109 -9.360 1.083 1.00 81.38 88 ALA A N 1
ATOM 732 C CA . ALA A 1 88 ? 9.275 -10.424 0.099 1.00 81.38 88 ALA A CA 1
ATOM 733 C C . ALA A 1 88 ? 9.948 -9.939 -1.196 1.00 81.38 88 ALA A C 1
ATOM 735 O O . ALA A 1 88 ? 10.675 -10.716 -1.809 1.00 81.38 88 ALA A O 1
ATOM 736 N N . ILE A 1 89 ? 9.788 -8.665 -1.575 1.00 73.88 89 ILE A N 1
ATOM 737 C CA . ILE A 1 89 ? 10.446 -8.077 -2.758 1.00 73.88 89 ILE A CA 1
ATOM 738 C C . ILE A 1 89 ? 11.976 -8.202 -2.678 1.00 73.88 89 ILE A C 1
ATOM 740 O O . ILE A 1 89 ? 12.617 -8.435 -3.693 1.00 73.88 89 ILE A O 1
ATOM 744 N N . PHE A 1 90 ? 12.573 -8.131 -1.484 1.00 72.88 90 PHE A N 1
ATOM 745 C CA . PHE A 1 90 ? 14.026 -8.291 -1.317 1.00 72.88 90 PHE A CA 1
ATOM 746 C C . PHE A 1 90 ? 14.506 -9.749 -1.374 1.00 72.88 90 PHE A C 1
ATOM 748 O O . PHE A 1 90 ? 15.702 -9.995 -1.511 1.00 72.88 90 PHE A O 1
ATOM 755 N N . ILE A 1 91 ? 13.595 -10.714 -1.219 1.00 74.50 91 ILE A N 1
ATOM 756 C CA . ILE A 1 91 ? 13.904 -12.152 -1.196 1.00 74.50 91 ILE A CA 1
ATOM 757 C C . ILE A 1 91 ? 13.658 -12.778 -2.571 1.00 74.50 91 ILE A C 1
ATOM 759 O O . ILE A 1 91 ? 14.351 -13.718 -2.956 1.00 74.50 91 ILE A O 1
ATOM 763 N N . ILE A 1 92 ? 12.664 -12.274 -3.307 1.00 70.25 92 ILE A N 1
ATOM 764 C CA . ILE A 1 92 ? 12.305 -12.771 -4.632 1.00 70.25 92 ILE A CA 1
ATOM 765 C C . ILE A 1 92 ? 13.362 -12.276 -5.633 1.00 70.25 92 ILE A C 1
ATOM 767 O O . ILE A 1 92 ? 13.480 -11.070 -5.836 1.00 70.25 92 ILE A O 1
ATOM 771 N N . PRO A 1 93 ? 14.137 -13.172 -6.273 1.00 63.53 93 PRO A N 1
ATOM 772 C CA . PRO A 1 93 ? 15.082 -12.762 -7.305 1.00 63.53 93 PRO A CA 1
ATOM 773 C C . PRO A 1 93 ? 14.332 -12.119 -8.480 1.00 63.53 93 PRO A C 1
ATOM 775 O O . PRO A 1 93 ? 13.254 -12.593 -8.854 1.00 63.53 93 PRO A O 1
ATOM 778 N N . ASN A 1 94 ? 14.923 -11.069 -9.068 1.00 62.25 94 ASN A N 1
ATOM 779 C CA . ASN A 1 94 ? 14.410 -10.295 -10.212 1.00 62.25 94 ASN A CA 1
ATOM 780 C C . ASN A 1 94 ? 14.302 -11.145 -11.495 1.00 62.25 94 ASN A C 1
ATOM 782 O O . ASN A 1 94 ? 14.998 -10.929 -12.480 1.00 62.25 94 ASN A O 1
ATOM 786 N N . SER A 1 95 ? 13.416 -12.134 -11.488 1.00 57.19 95 SER A N 1
ATOM 787 C CA . SER A 1 95 ? 13.124 -13.024 -12.617 1.00 57.19 95 SER A CA 1
ATOM 788 C C . SER A 1 95 ? 12.179 -12.395 -13.645 1.00 57.19 95 SER A C 1
ATOM 790 O O . SER A 1 95 ? 11.931 -12.989 -14.685 1.00 57.19 95 SER A O 1
ATOM 792 N N . PHE A 1 96 ? 11.689 -11.175 -13.397 1.00 50.41 96 PHE A N 1
ATOM 793 C CA . PHE A 1 96 ? 10.945 -10.397 -14.390 1.00 50.41 96 PHE A CA 1
ATOM 794 C C . PHE A 1 96 ? 11.851 -9.660 -15.395 1.00 50.41 96 PHE A C 1
ATOM 796 O O . PHE A 1 96 ? 11.344 -9.212 -16.414 1.00 50.41 96 PHE A O 1
ATOM 803 N N . GLN A 1 97 ? 13.172 -9.585 -15.170 1.00 47.00 97 GLN A N 1
ATOM 804 C CA . GLN A 1 97 ? 14.134 -9.005 -16.128 1.00 47.00 97 GLN A CA 1
ATOM 805 C C . GLN A 1 97 ? 14.629 -10.000 -17.196 1.00 47.00 97 GLN A C 1
ATOM 807 O O . GLN A 1 97 ? 15.601 -9.728 -17.896 1.00 47.00 97 GLN A O 1
ATOM 812 N N . SER A 1 98 ? 13.994 -11.168 -17.328 1.00 36.53 98 SER A N 1
ATOM 813 C CA . SER A 1 98 ? 14.356 -12.165 -18.339 1.00 36.53 98 SER A CA 1
ATOM 814 C C . SER A 1 98 ? 13.344 -12.231 -19.486 1.00 36.53 98 SER A C 1
ATOM 816 O O . SER A 1 98 ? 12.744 -13.285 -19.694 1.00 36.53 98 SER A O 1
ATOM 818 N N . VAL A 1 99 ? 13.165 -11.126 -20.216 1.00 39.81 99 VAL A N 1
ATOM 819 C CA . VAL A 1 99 ? 12.802 -11.110 -21.649 1.00 39.81 99 VAL A CA 1
ATOM 820 C C . VAL A 1 99 ? 13.495 -9.928 -22.311 1.00 39.81 99 VAL A C 1
ATOM 822 O O . VAL A 1 99 ? 13.374 -8.811 -21.768 1.00 39.81 99 VAL A O 1
#

Radius of gyration: 17.76 Å; Cα contacts (8 Å, |Δi|>4): 15; chains: 1; bounding box: 35×25×58 Å

pLDDT: mean 80.68, std 11.78, range [36.53, 92.06]

Mean predicted aligned error: 8.78 Å

Sequence (99 aa):
MPNTLNIQTRLGGFYFFYYAIVGTFMPYWNLYLQHEGFNYQEIGILSSIAIITRFVAPFIWGWIADKSGKRMLLVRIATWVEACIWFAIFIIPNSFQSV

=== Feature glossary ===
The features interleaved in this record are:

— What the protein is —

Sequence gives the chain of amino acids in standard one-letter code (A=alanine, C=cysteine, …, Y=tyrosine), read N→C. It is the only feature that is directly encoded by the gene; all structural features are derived from the folded form of this sequence.

Database cross-references. InterPro integrates a dozen domain/family signature databases into unified entries with residue-range hits. GO terms attach function/process/location labels with evidence codes. CATH codes position the fold in a four-level structural taxonomy. Organism is the NCBI-taxonomy species name.

— Where its atoms are —

Atomic coordinates in PDBx/mmCIF format — the same representation the Protein Data Bank distributes. Each line of the _atom_site loop places one backbone atom in Cartesian space (units: ångströms, origin: arbitrary).

The six renders are orthographic views along the three Cartesian axes in both directions. Representation (cartoon, sticks, or surface) and color scheme (sequence-rainbow or by-chain) vary across proteins so the training set covers all the common visualization conventions.

— Local backbone conformation —

Eight-state secondary structure (DSSP): H is the canonical α-helix, G the tighter 3₁₀-helix, I the wider π-helix; E/B are β-structure, T and S are turns and bends, and '-' is everything else. DSSP derives these from the pattern of main-chain N–H···O=C hydrogen bonds, not from the sequence.

P-SEA three-state annotation labels each residue as helix, strand, or coil based purely on the geometry of the Cα trace. It serves as a fallback when the full backbone (and thus DSSP) is unavailable.

The φ/ψ torsion pair specifies the backbone conformation at each residue. φ rotates about the N–Cα bond, ψ about the Cα–C bond. Steric clashes forbid most of the (φ, ψ) plane — the allowed regions (α-helix basin, β-sheet basin, left-handed helix) are the Ramachandran-allowed regions.

— Global shape and packing —

The geometric summary reports three shape descriptors. Rg (radius of gyration) measures how spread out the Cα atoms are about their centre of mass; compact globular pro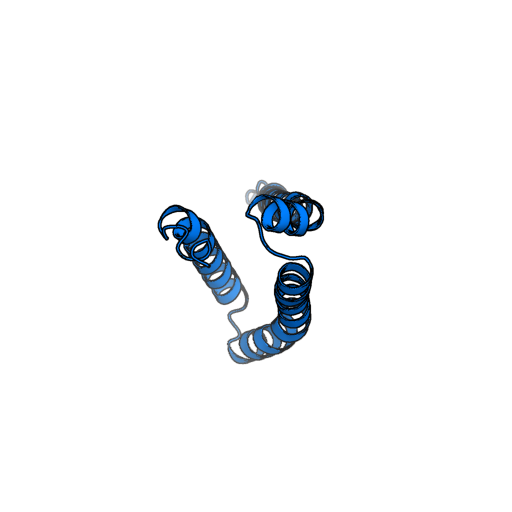teins have small Rg, elongated or unfolded ones large. Cα contacts (<8 Å, |i−j|>4) count long-range residue pairs in spatial proximity — high for tightly packed folds, near zero for rods or random coil. The bounding-box extents give the protein's footprint along x, y, z in Å.

Solvent-accessible surface area (SASA) is the area in Å² traced out by the centre of a 1.4 Å probe sphere (a water molecule) rolled over the protein's van der Waals surface (Shrake–Rupley / Lee–Richards construction). Buried residues have near-zero SASA; fully exposed residues can exceed 200 Å². The total SASA scales roughly with the number of surface residues.

The contact map is a binary N×N matrix image: pixel (i, j) is dark where Cα_i and Cα_j are within 8 Å and |i−j|>4. Because the |i−j|>4 filter removes local helical contacts, off-diagonal stripes parallel to the main diagonal indicate parallel β-sheets; stripes perpendicular to it indicate antiparallel β-sheets. The Ramachandran plot scatters every residue's (φ, ψ) pair against the sterically allowed regions. The PAE heatmap renders the predicted-aligned-error matrix.

— Structural neighborhood —

3Di is Foldseek's structural alphabet. Each residue is assigned one of twenty discrete states based on how its Cα sits relative to its spatial (not sequential) neighbors. Aligning 3Di strings finds structural homologs roughly as well as full 3D superposition, but orders of magnitude faster.

Nearest PDB neighbors are the top structural matches found by Foldseek when searching this structure against the entire Protein Data Bank. Each hit reports a TM-score (0 to 1; >0.5 almost always implies the same fold) and an E-value. These are *structural* homologs — they may share no detectable sequence similarity.

— Confidence and disorder —

For AlphaFold models, the B-factor field carries pLDDT — the model's own estimate of local accuracy on a 0–100 scale. Regions with pLDDT<50 should be treated as essentially unmodeled; they often correspond to intrinsically disordered segments.

Crystallographic B-factors measure how much each atom's electron density is smeared out, in Å². They rise in mobile loops and surface residues and fall in the buried interior. In AlphaFold models this column is repurposed to hold pLDDT instead.

Predicted aligned error is AlphaFold's pairwise confidence. Unlike pLDDT (per-residue), PAE is per-residue-pair and captures whether two parts of the structure are correctly placed relative to each other. Units are ångströms of expected positional error.